Protein AF-A0A4R2P452-F1 (afdb_monomer)

pLDDT: mean 92.56, std 13.45, range [35.94, 98.56]

Radius of gyration: 11.39 Å; Cα contacts (8 Å, |Δi|>4): 75; chains: 1; bounding box: 24×29×27 Å

Secondary structure (DSSP, 8-state):
--HHHHHHHHTTSHHHHHHHTT-SSTHHHHHHHHHTS--GGGHHHHHHHHHHTT----GGGGSPPTTS--

Foldseek 3Di:
DALLVVLQVLLVHQVSQCVLLVHPDSVLSVVCVVVRADDPVCLVSSVVSCVVVVRPDDPVSRDTDPPPPD

Mean predicted aligned error: 3.76 Å

InterPro domains:
  IPR010982 Lambda repressor-like, DNA-binding domain superfamily [G3DSA:1.10.260.40] (1-55)
  IPR059216 2-isopropylmalate synthase, N-terminal carph-isopro domain [NF046037] (4-58)

Solvent-accessible surface area (backbone atoms only — not comparable to full-atom values): 4142 Å² total; per-residue (Å²): 132,40,36,21,45,57,54,31,50,70,46,71,28,49,63,51,36,18,54,63,67,68,42,94,56,42,62,66,49,47,51,20,48,78,72,32,41,70,61,74,94,46,48,65,60,51,51,50,39,25,59,79,68,73,37,97,72,56,81,72,62,74,49,70,70,84,76,80,82,119

Structure (mmCIF, N/CA/C/O backbone):
data_AF-A0A4R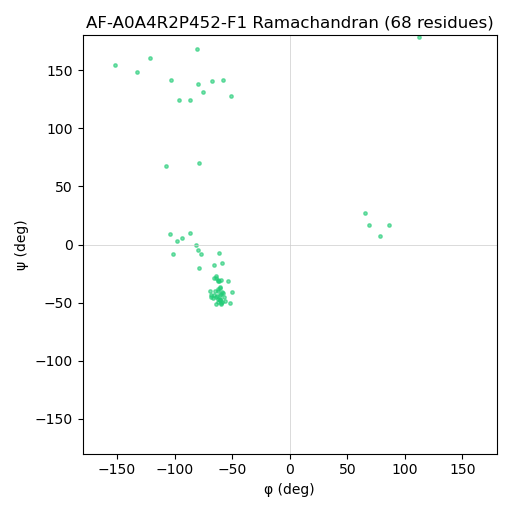2P452-F1
#
_entry.id   AF-A0A4R2P452-F1
#
loop_
_atom_site.group_PDB
_atom_site.id
_atom_site.type_symbol
_atom_site.label_atom_id
_atom_site.label_alt_id
_atom_site.label_comp_id
_atom_site.label_asym_id
_atom_site.label_entity_id
_atom_site.label_seq_id
_atom_site.pdbx_PDB_ins_code
_atom_site.Cartn_x
_atom_site.Cartn_y
_atom_site.Cartn_z
_atom_site.occupancy
_atom_site.B_iso_or_equiv
_atom_site.auth_seq_id
_atom_site.auth_comp_id
_atom_site.auth_asym_id
_atom_site.auth_atom_id
_atom_site.pdbx_PDB_model_num
ATOM 1 N N . MET A 1 1 ? -2.352 13.598 -4.454 1.00 82.12 1 MET A N 1
ATOM 2 C CA . MET A 1 1 ? -2.312 12.228 -3.914 1.00 82.12 1 MET A CA 1
ATOM 3 C C . MET A 1 1 ? -2.830 11.295 -4.989 1.00 82.12 1 MET A C 1
ATOM 5 O O . MET A 1 1 ? -3.927 11.507 -5.481 1.00 82.12 1 MET A O 1
ATOM 9 N N . THR A 1 2 ? -2.014 10.346 -5.420 1.00 94.88 2 THR A N 1
ATOM 10 C CA . THR A 1 2 ? -2.329 9.392 -6.487 1.00 94.88 2 THR A CA 1
ATOM 11 C C . THR A 1 2 ? -3.186 8.235 -5.973 1.00 94.88 2 THR A C 1
ATOM 13 O O . THR A 1 2 ? -3.303 8.027 -4.766 1.00 94.88 2 THR A O 1
ATOM 16 N N . GLN A 1 3 ? -3.740 7.438 -6.888 1.00 95.00 3 GLN A N 1
ATOM 17 C CA . GLN A 1 3 ? -4.445 6.199 -6.550 1.00 95.00 3 GLN A CA 1
ATOM 18 C C . GLN A 1 3 ? -3.600 5.290 -5.646 1.00 95.00 3 GLN A C 1
ATOM 20 O O . GLN A 1 3 ? -4.070 4.832 -4.607 1.00 95.00 3 GLN A O 1
ATOM 25 N N . ALA A 1 4 ? -2.343 5.034 -6.029 1.00 97.25 4 ALA A N 1
ATOM 26 C CA . ALA A 1 4 ? -1.473 4.175 -5.232 1.00 97.25 4 ALA A CA 1
ATOM 27 C C . ALA A 1 4 ? -1.229 4.760 -3.839 1.00 97.25 4 ALA A C 1
ATOM 29 O O . ALA A 1 4 ? -1.235 4.009 -2.874 1.00 97.25 4 ALA A O 1
ATOM 30 N N . GLU A 1 5 ? -1.042 6.076 -3.717 1.00 97.31 5 GLU A N 1
ATOM 31 C CA . GLU A 1 5 ? -0.824 6.722 -2.418 1.00 97.31 5 GLU A CA 1
ATOM 32 C C . GLU A 1 5 ? -2.022 6.552 -1.481 1.00 97.31 5 GLU A C 1
ATOM 34 O O . GLU A 1 5 ? -1.816 6.103 -0.358 1.00 97.31 5 GLU A O 1
ATOM 39 N N . LYS A 1 6 ? 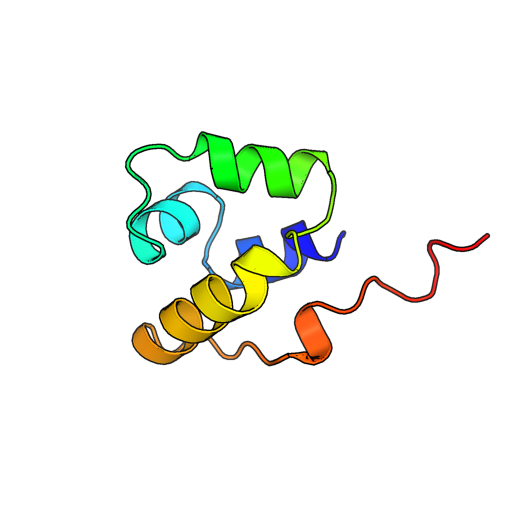-3.255 6.792 -1.956 1.00 97.12 6 LYS A N 1
ATOM 40 C CA . LYS A 1 6 ? -4.482 6.604 -1.154 1.00 97.12 6 LYS A CA 1
ATOM 41 C C . LYS A 1 6 ? -4.588 5.177 -0.615 1.00 97.12 6 LYS A C 1
ATOM 43 O O . LYS A 1 6 ? -4.804 4.958 0.575 1.00 97.12 6 LYS A O 1
ATOM 48 N N . ILE A 1 7 ? -4.382 4.194 -1.492 1.00 97.88 7 ILE A N 1
ATOM 49 C CA . ILE A 1 7 ? -4.464 2.781 -1.117 1.00 97.88 7 ILE A CA 1
ATOM 50 C C . ILE A 1 7 ? -3.326 2.417 -0.155 1.00 97.88 7 ILE A C 1
ATOM 52 O O . ILE A 1 7 ? -3.567 1.796 0.874 1.00 97.88 7 ILE A O 1
ATOM 56 N N . ILE A 1 8 ? -2.087 2.825 -0.437 1.00 98.31 8 ILE A N 1
ATOM 57 C CA . ILE A 1 8 ? -0.934 2.562 0.437 1.00 98.31 8 ILE A CA 1
ATOM 58 C C . ILE A 1 8 ? -1.158 3.154 1.834 1.00 98.31 8 ILE A C 1
ATOM 60 O O . ILE A 1 8 ? -0.842 2.503 2.832 1.00 98.31 8 ILE A O 1
ATOM 64 N N . GLU A 1 9 ? -1.720 4.358 1.926 1.00 98.06 9 GLU A N 1
ATOM 65 C CA . GLU A 1 9 ? -2.067 4.999 3.196 1.00 98.06 9 GLU A CA 1
ATOM 66 C C . GLU A 1 9 ? -3.153 4.236 3.959 1.00 98.06 9 GLU A C 1
ATOM 68 O O . GLU A 1 9 ? -2.998 4.040 5.164 1.00 98.06 9 GLU A O 1
ATOM 73 N N . ALA A 1 10 ? -4.174 3.699 3.283 1.00 98.06 10 ALA A N 1
ATOM 74 C CA . ALA A 1 10 ? -5.183 2.838 3.913 1.00 98.06 10 ALA A CA 1
ATOM 75 C C . ALA A 1 10 ? -4.566 1.571 4.540 1.00 98.06 10 ALA A C 1
ATOM 77 O O . ALA A 1 10 ? -5.023 1.074 5.571 1.00 98.06 10 ALA A O 1
ATOM 78 N N . PHE A 1 11 ? -3.469 1.070 3.966 1.00 98.31 11 PHE A N 1
ATOM 79 C CA . PHE A 1 11 ? -2.688 -0.018 4.555 1.00 98.31 11 PHE A CA 1
ATOM 80 C C . PHE A 1 11 ? -1.732 0.428 5.676 1.00 98.31 11 PHE A C 1
ATOM 82 O O . PHE A 1 11 ? -1.125 -0.427 6.320 1.00 98.31 11 PHE A O 1
ATOM 89 N N . GLY A 1 12 ? -1.606 1.725 5.961 1.00 97.81 12 GLY A N 1
ATOM 90 C CA . GLY A 1 12 ? -0.679 2.276 6.955 1.00 97.81 12 GLY A CA 1
ATOM 91 C C . GLY A 1 12 ? 0.731 2.540 6.416 1.00 97.81 12 GLY A C 1
ATOM 92 O O . GLY A 1 12 ? 1.675 2.670 7.193 1.00 97.81 12 GLY A O 1
ATOM 93 N N . GLY A 1 13 ? 0.899 2.594 5.093 1.00 98.19 13 GLY A N 1
ATOM 94 C CA . GLY A 1 13 ? 2.165 2.878 4.421 1.00 98.19 13 GLY A CA 1
ATOM 95 C C . GLY A 1 13 ? 2.746 1.687 3.654 1.00 98.19 13 GLY A C 1
ATOM 96 O O . GLY A 1 13 ? 2.212 0.578 3.653 1.00 98.19 13 GLY A O 1
ATOM 97 N N . ILE A 1 14 ? 3.892 1.918 3.002 1.00 98.44 14 ILE A N 1
ATOM 98 C CA . ILE A 1 14 ? 4.530 0.957 2.083 1.00 98.44 14 ILE A CA 1
ATOM 99 C C . ILE A 1 14 ? 4.874 -0.360 2.796 1.00 98.44 14 ILE A C 1
ATOM 101 O O . ILE A 1 14 ? 4.518 -1.439 2.321 1.00 98.44 14 ILE A O 1
ATOM 105 N N . SER A 1 15 ? 5.566 -0.287 3.938 1.00 98.06 15 SER A N 1
ATOM 106 C CA . SER A 1 15 ? 6.036 -1.482 4.650 1.00 98.06 15 SER A CA 1
ATOM 107 C C . SER A 1 15 ? 4.889 -2.307 5.254 1.00 98.06 15 SER A C 1
ATOM 109 O O . SER A 1 15 ? 4.902 -3.527 5.077 1.00 98.06 15 SER A O 1
ATOM 111 N N . PRO A 1 16 ? 3.880 -1.708 5.926 1.00 98.25 16 PRO A N 1
ATOM 112 C CA . PRO A 1 16 ? 2.695 -2.448 6.365 1.00 98.25 16 PRO A CA 1
ATOM 113 C C . PRO A 1 16 ? 1.915 -3.099 5.218 1.00 98.25 16 PRO A C 1
ATOM 115 O O . PRO A 1 16 ? 1.549 -4.267 5.336 1.00 98.25 16 PRO A O 1
ATOM 118 N N . MET A 1 17 ? 1.728 -2.398 4.093 1.00 98.56 17 MET A N 1
ATOM 119 C CA . MET A 1 17 ? 1.074 -2.963 2.911 1.00 98.56 17 MET A CA 1
ATOM 120 C C . MET A 1 17 ? 1.828 -4.180 2.375 1.00 98.56 17 MET A C 1
ATOM 122 O O . MET A 1 17 ? 1.236 -5.240 2.206 1.00 98.56 17 MET A O 1
ATOM 126 N N . ALA A 1 18 ? 3.143 -4.063 2.168 1.00 98.44 18 ALA A N 1
ATOM 127 C CA . ALA A 1 18 ? 3.957 -5.159 1.646 1.00 98.44 18 ALA A CA 1
ATOM 128 C C . ALA A 1 18 ? 3.871 -6.415 2.530 1.00 98.44 18 ALA A C 1
ATOM 130 O O . ALA A 1 18 ? 3.713 -7.519 2.015 1.00 98.44 18 ALA A O 1
ATOM 131 N N . ARG A 1 19 ? 3.903 -6.246 3.860 1.00 98.06 19 ARG A N 1
ATOM 132 C CA . ARG A 1 19 ? 3.759 -7.359 4.814 1.00 98.06 19 ARG A CA 1
ATOM 133 C C . ARG A 1 19 ? 2.387 -8.025 4.729 1.00 98.06 19 ARG A C 1
ATOM 135 O O . ARG A 1 19 ? 2.324 -9.248 4.697 1.00 98.06 19 ARG A O 1
ATOM 142 N N . ARG A 1 20 ? 1.313 -7.234 4.667 1.00 97.62 20 ARG A N 1
ATOM 143 C CA . ARG A 1 20 ? -0.072 -7.727 4.545 1.00 97.62 20 ARG A CA 1
ATOM 144 C C . ARG A 1 20 ? -0.331 -8.439 3.213 1.00 97.62 20 ARG A C 1
ATOM 146 O O . ARG A 1 20 ? -1.119 -9.366 3.163 1.00 97.62 20 ARG A O 1
ATOM 153 N N . LEU A 1 21 ? 0.384 -8.060 2.154 1.00 97.56 21 LEU A N 1
ATOM 154 C CA . LEU A 1 21 ? 0.357 -8.751 0.859 1.00 97.56 21 LEU A CA 1
ATOM 155 C C . LEU A 1 21 ? 1.263 -9.995 0.807 1.00 97.56 21 LEU A C 1
ATOM 157 O O . LEU A 1 21 ? 1.378 -10.632 -0.237 1.00 97.56 21 LEU A O 1
ATOM 161 N N . GLY A 1 22 ? 1.974 -10.321 1.891 1.00 96.75 22 GLY A N 1
ATOM 162 C CA . GLY A 1 22 ? 2.926 -11.433 1.919 1.00 96.75 22 GLY A CA 1
ATOM 163 C C . GLY A 1 22 ? 4.183 -11.203 1.071 1.00 96.75 22 GLY A C 1
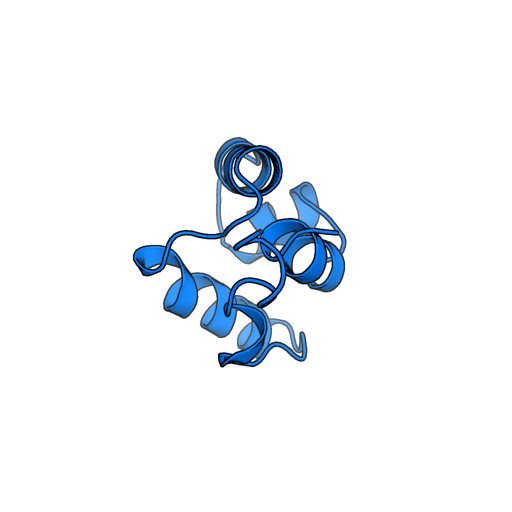ATOM 164 O O . GLY A 1 22 ? 4.909 -12.149 0.762 1.00 96.75 22 GLY A O 1
ATOM 165 N N . HIS A 1 23 ? 4.479 -9.961 0.672 1.00 96.44 23 HIS A N 1
ATOM 166 C CA . HIS A 1 23 ? 5.684 -9.658 -0.100 1.00 96.44 23 HIS A CA 1
ATOM 167 C C . HIS A 1 23 ? 6.910 -9.694 0.815 1.00 96.44 23 HIS A C 1
ATOM 169 O O . HIS A 1 23 ? 6.951 -9.041 1.857 1.00 96.44 23 HIS A O 1
ATOM 175 N N . ARG A 1 24 ? 7.965 -10.398 0.383 1.00 93.12 24 ARG A N 1
ATOM 176 C CA . ARG A 1 24 ? 9.252 -10.432 1.102 1.00 93.12 24 ARG A CA 1
ATOM 177 C C . ARG A 1 24 ? 9.937 -9.058 1.153 1.00 93.12 24 ARG A C 1
ATOM 179 O O . ARG A 1 24 ? 10.668 -8.778 2.099 1.00 93.12 24 ARG A O 1
ATOM 186 N N . HIS A 1 25 ? 9.703 -8.207 0.151 1.00 93.88 25 HIS A N 1
ATOM 187 C CA . HIS A 1 25 ? 10.317 -6.883 0.027 1.00 93.88 25 HIS A CA 1
ATOM 188 C C . HIS A 1 25 ? 9.281 -5.805 -0.308 1.00 93.88 25 HIS A C 1
ATOM 190 O O . HIS A 1 25 ? 8.317 -6.050 -1.029 1.00 93.88 25 HIS A O 1
ATOM 196 N N . ALA A 1 26 ? 9.531 -4.583 0.167 1.00 96.69 26 ALA A N 1
ATOM 197 C CA . ALA A 1 26 ? 8.673 -3.416 -0.044 1.00 96.69 26 ALA A CA 1
ATOM 198 C C . ALA A 1 26 ? 8.798 -2.777 -1.443 1.00 96.69 26 ALA A C 1
ATOM 200 O O . ALA A 1 26 ? 8.007 -1.899 -1.787 1.00 96.69 26 ALA A O 1
ATOM 201 N N . SER A 1 27 ? 9.762 -3.213 -2.263 1.00 97.62 27 SER A N 1
ATOM 202 C CA . SER A 1 27 ? 10.073 -2.613 -3.569 1.00 97.62 27 SER A CA 1
ATOM 203 C C . SER A 1 27 ? 8.909 -2.680 -4.562 1.00 97.62 27 SER A C 1
ATOM 205 O O . SER A 1 27 ? 8.733 -1.765 -5.363 1.00 97.62 27 SER A O 1
ATOM 207 N N . THR A 1 28 ? 8.064 -3.713 -4.487 1.00 97.56 28 THR A N 1
ATOM 208 C CA . THR A 1 28 ? 6.857 -3.814 -5.322 1.00 97.56 28 THR A CA 1
ATOM 209 C C . THR A 1 28 ? 5.884 -2.671 -5.032 1.00 97.56 2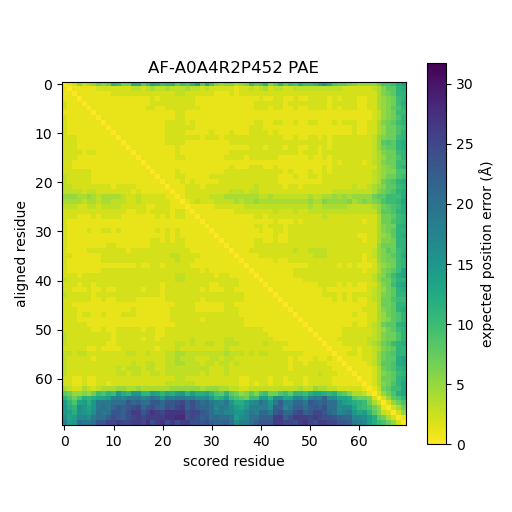8 THR A C 1
ATOM 211 O O . THR A 1 28 ? 5.436 -1.996 -5.961 1.00 97.56 28 THR A O 1
ATOM 214 N N . VAL A 1 29 ? 5.593 -2.435 -3.748 1.00 98.31 29 VAL A N 1
ATOM 215 C CA . VAL A 1 29 ? 4.682 -1.379 -3.286 1.00 98.31 29 VAL A CA 1
ATOM 216 C C . VAL A 1 29 ? 5.297 0.002 -3.510 1.00 98.31 29 VAL A C 1
ATOM 218 O O . VAL A 1 29 ? 4.615 0.912 -3.977 1.00 98.31 29 VAL A O 1
ATOM 221 N N . GLN A 1 30 ? 6.603 0.150 -3.266 1.00 98.38 30 GLN A N 1
ATOM 222 C CA . GLN A 1 30 ? 7.338 1.372 -3.590 1.00 98.38 30 GLN A CA 1
ATOM 223 C C . GLN A 1 30 ? 7.217 1.711 -5.082 1.00 98.38 30 GLN A C 1
ATOM 225 O O . GLN A 1 30 ? 6.871 2.838 -5.426 1.00 98.38 30 GLN A O 1
ATOM 230 N N . GLY A 1 31 ? 7.386 0.724 -5.965 1.00 97.94 31 GLY A N 1
ATOM 231 C CA . GLY A 1 31 ? 7.205 0.928 -7.399 1.00 97.94 31 GLY A CA 1
ATOM 232 C C . GLY A 1 31 ? 5.773 1.328 -7.783 1.00 97.94 31 GLY A C 1
ATOM 233 O O . GLY A 1 31 ? 5.590 2.064 -8.750 1.00 97.94 31 GLY A O 1
ATOM 234 N N . TRP A 1 32 ? 4.741 0.872 -7.059 1.00 97.88 32 TRP A N 1
ATOM 235 C CA . TRP A 1 32 ? 3.364 1.356 -7.267 1.00 97.88 32 TRP A CA 1
ATOM 236 C C . TRP A 1 32 ? 3.227 2.829 -6.905 1.00 97.88 32 TRP A C 1
ATOM 238 O O . TRP A 1 32 ? 2.638 3.580 -7.681 1.00 97.88 32 TRP A O 1
ATOM 248 N N . LYS A 1 33 ? 3.815 3.251 -5.778 1.00 97.25 33 LYS A N 1
ATOM 249 C CA . LYS A 1 33 ? 3.839 4.659 -5.367 1.00 97.25 33 LYS A CA 1
ATOM 250 C C . LYS A 1 33 ? 4.521 5.537 -6.415 1.00 97.25 33 LYS A C 1
ATOM 252 O O . LYS A 1 33 ? 3.939 6.528 -6.833 1.00 97.25 33 LYS A O 1
ATOM 257 N N . GLU A 1 34 ? 5.706 5.144 -6.880 1.00 97.06 34 GLU A N 1
ATOM 258 C CA . GLU A 1 34 ? 6.477 5.889 -7.889 1.00 97.06 34 GLU A CA 1
ATOM 259 C C . GLU A 1 34 ? 5.716 6.038 -9.218 1.00 97.06 34 GLU A C 1
ATOM 261 O O . GLU A 1 34 ? 5.762 7.092 -9.846 1.00 97.06 34 GLU A O 1
ATOM 266 N N . ARG A 1 35 ? 4.965 5.008 -9.635 1.00 95.19 35 ARG A N 1
ATOM 267 C CA . ARG A 1 35 ? 4.098 5.073 -10.828 1.00 95.19 35 ARG A CA 1
ATOM 268 C C . ARG A 1 35 ? 2.776 5.809 -10.582 1.00 95.19 35 ARG A C 1
ATOM 270 O O . ARG A 1 35 ? 2.129 6.241 -11.535 1.00 95.19 35 ARG A O 1
ATOM 277 N N . GLY A 1 36 ? 2.361 5.933 -9.324 1.00 96.38 36 GLY A N 1
ATOM 278 C CA . GLY A 1 36 ? 1.092 6.524 -8.902 1.00 96.38 36 GLY A CA 1
ATOM 279 C C . GLY A 1 36 ? -0.131 5.614 -9.059 1.00 96.38 36 GLY A C 1
ATOM 280 O O . GLY A 1 36 ? -1.257 6.072 -8.871 1.00 96.38 36 GLY A O 1
ATOM 281 N N . P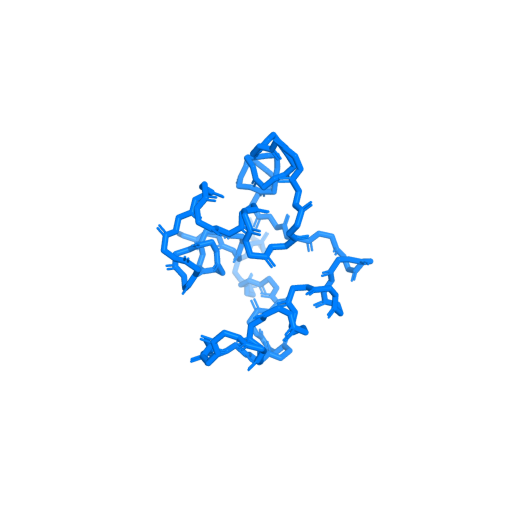HE A 1 37 ? 0.047 4.337 -9.406 1.00 96.75 37 PHE A N 1
ATOM 282 C CA . PHE A 1 37 ? -1.068 3.399 -9.566 1.00 96.75 37 PHE A CA 1
ATOM 283 C C . PHE A 1 37 ? -0.668 1.950 -9.278 1.00 96.75 37 PHE A C 1
ATOM 285 O O . PHE A 1 37 ? 0.491 1.547 -9.441 1.00 96.75 37 PHE A O 1
ATOM 292 N N . ILE A 1 38 ? -1.658 1.149 -8.884 1.00 97.00 38 ILE A N 1
ATOM 293 C CA . ILE A 1 38 ? -1.506 -0.292 -8.683 1.00 97.00 38 ILE A CA 1
ATOM 294 C C . ILE A 1 38 ? -1.978 -1.003 -9.963 1.00 97.00 38 ILE A C 1
ATOM 296 O O . ILE A 1 38 ? -3.109 -0.781 -10.399 1.00 97.00 38 ILE A O 1
ATOM 300 N N . PRO A 1 39 ? -1.154 -1.859 -10.599 1.00 95.94 39 PRO A N 1
ATOM 301 C CA . PRO A 1 39 ? -1.549 -2.570 -11.815 1.00 95.94 39 PRO A CA 1
ATOM 302 C C . PRO A 1 39 ? -2.800 -3.435 -11.617 1.00 95.94 39 PRO A C 1
ATOM 304 O O . PRO A 1 39 ? -2.891 -4.136 -10.615 1.00 95.94 39 PRO A O 1
ATOM 307 N N . VAL A 1 40 ? -3.687 -3.488 -12.618 1.00 95.94 40 VAL A N 1
ATOM 308 C CA . VAL A 1 40 ? -4.974 -4.223 -12.567 1.00 95.94 40 VAL A CA 1
ATOM 309 C C . VAL A 1 40 ? -4.830 -5.671 -12.094 1.00 95.94 40 VAL A C 1
ATOM 311 O O . VAL A 1 40 ? -5.578 -6.132 -11.239 1.00 95.94 40 VAL A O 1
ATOM 314 N N . ARG A 1 41 ? -3.787 -6.376 -12.552 1.00 96.50 41 ARG A N 1
ATOM 315 C CA . ARG A 1 41 ? -3.490 -7.759 -12.127 1.00 96.50 41 ARG A CA 1
ATOM 316 C C . ARG A 1 41 ? -3.265 -7.934 -10.615 1.00 96.50 41 ARG A C 1
ATOM 318 O O . ARG A 1 41 ? -3.232 -9.060 -10.141 1.00 96.50 41 ARG A O 1
ATOM 325 N N . ARG A 1 42 ? -3.039 -6.842 -9.879 1.00 97.44 42 ARG A N 1
ATOM 326 C CA . ARG A 1 42 ? -2.826 -6.809 -8.425 1.00 97.44 42 ARG A CA 1
ATOM 327 C C . ARG A 1 42 ? -4.070 -6.362 -7.657 1.00 97.44 42 ARG A C 1
ATOM 329 O O . ARG A 1 42 ? -4.068 -6.459 -6.440 1.00 97.44 42 ARG A O 1
ATOM 336 N N . HIS A 1 43 ? -5.128 -5.892 -8.324 1.00 97.44 43 HIS A N 1
ATOM 337 C CA . HIS A 1 43 ? -6.329 -5.380 -7.646 1.00 97.44 43 HIS A CA 1
ATOM 338 C C . HIS A 1 43 ? -6.987 -6.452 -6.780 1.00 97.44 43 HIS A C 1
ATOM 340 O O . HIS A 1 43 ? -7.251 -6.208 -5.610 1.00 97.44 43 HIS A O 1
ATOM 346 N N . VAL A 1 44 ? -7.159 -7.665 -7.316 1.00 97.69 44 VAL A N 1
ATOM 347 C CA . VAL A 1 44 ? -7.746 -8.794 -6.573 1.00 97.69 44 VAL A CA 1
ATOM 348 C C . VAL A 1 44 ? -6.912 -9.152 -5.340 1.00 97.69 44 VAL A C 1
ATOM 350 O O . VAL A 1 44 ? -7.464 -9.360 -4.264 1.00 97.69 44 VAL A O 1
ATOM 353 N N . GLU A 1 45 ? -5.585 -9.182 -5.478 1.00 97.88 45 GLU A N 1
ATOM 354 C CA . GLU A 1 45 ? -4.648 -9.457 -4.379 1.00 97.88 45 GLU A CA 1
ATOM 355 C C . GLU A 1 45 ? -4.780 -8.408 -3.264 1.00 97.88 45 GLU A C 1
ATOM 357 O O . GLU A 1 45 ? -4.940 -8.752 -2.095 1.00 97.88 45 GLU A O 1
ATOM 362 N N . VAL A 1 46 ? -4.792 -7.123 -3.632 1.00 98.25 46 VAL A N 1
ATOM 363 C CA . VAL A 1 46 ? -4.896 -6.016 -2.674 1.00 98.25 46 VAL A CA 1
ATOM 364 C C . VAL A 1 46 ? -6.268 -5.974 -2.003 1.00 98.25 46 VAL A C 1
ATOM 366 O O . VAL A 1 46 ? -6.333 -5.817 -0.788 1.00 98.25 46 VAL A O 1
ATOM 369 N N . LEU A 1 47 ? -7.358 -6.161 -2.753 1.00 98.38 47 LEU A N 1
ATOM 370 C CA . LEU A 1 47 ? -8.714 -6.221 -2.196 1.00 98.38 47 LEU A CA 1
ATOM 371 C C . LEU A 1 47 ? -8.884 -7.402 -1.236 1.00 98.38 47 LEU A C 1
ATOM 373 O O . LEU A 1 47 ? -9.530 -7.266 -0.200 1.00 98.38 47 LEU A O 1
ATOM 377 N N . THR A 1 48 ? -8.286 -8.551 -1.552 1.00 98.25 48 THR A N 1
ATOM 378 C CA . THR A 1 48 ? -8.334 -9.730 -0.677 1.00 98.25 48 THR A CA 1
ATOM 379 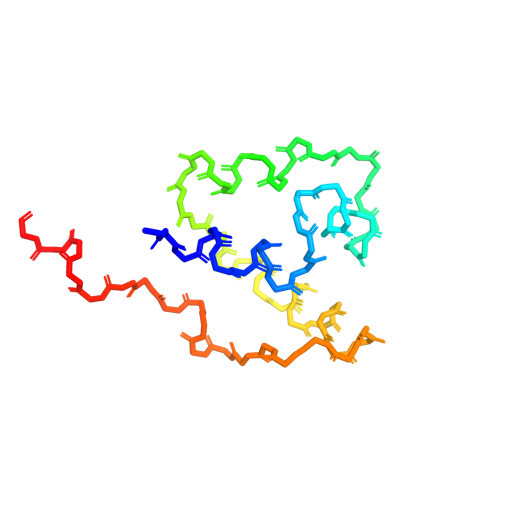C C . THR A 1 48 ? -7.622 -9.442 0.642 1.00 98.25 48 THR A C 1
ATOM 381 O O . THR A 1 48 ? -8.242 -9.564 1.696 1.00 98.25 48 THR A O 1
ATOM 384 N N . ALA A 1 49 ? -6.384 -8.939 0.592 1.00 98.19 49 ALA A N 1
ATOM 385 C CA . ALA A 1 49 ? -5.640 -8.563 1.794 1.00 98.19 49 ALA A CA 1
ATOM 386 C C . ALA A 1 49 ? -6.351 -7.457 2.595 1.00 98.19 49 ALA A C 1
ATOM 388 O O . ALA A 1 49 ? -6.354 -7.471 3.825 1.00 98.19 49 ALA A O 1
ATOM 389 N N . ALA A 1 50 ? -6.994 -6.502 1.919 1.00 98.25 50 ALA A N 1
ATOM 390 C CA . ALA A 1 50 ? -7.778 -5.468 2.583 1.00 98.25 50 ALA A CA 1
ATOM 391 C C . ALA A 1 50 ? -8.924 -6.071 3.404 1.00 98.25 50 ALA A C 1
ATOM 393 O O . ALA A 1 50 ? -9.063 -5.760 4.586 1.00 98.25 50 ALA A O 1
ATOM 394 N N . ARG A 1 51 ? -9.687 -6.997 2.811 1.00 98.06 51 ARG A N 1
ATOM 395 C CA . ARG A 1 51 ? -10.784 -7.700 3.490 1.00 98.06 51 ARG A CA 1
ATOM 396 C C . ARG A 1 51 ? -10.293 -8.543 4.666 1.00 98.06 51 ARG A C 1
ATOM 398 O O . ARG A 1 51 ? -10.894 -8.479 5.733 1.00 98.06 51 ARG A O 1
ATOM 405 N N . GLU A 1 52 ? -9.200 -9.285 4.497 1.00 98.19 52 GLU A N 1
ATOM 406 C CA . GLU A 1 52 ? -8.601 -10.114 5.557 1.00 98.19 52 GLU A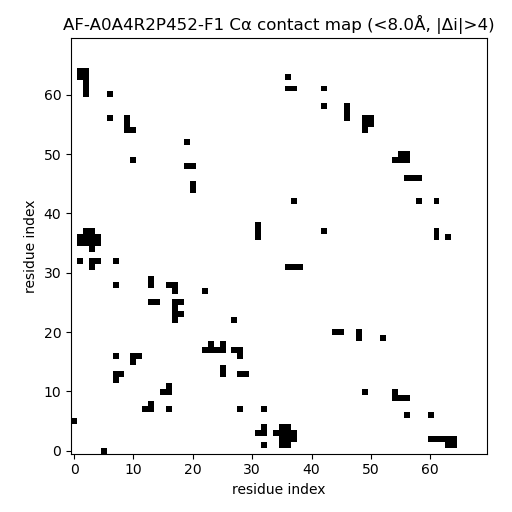 CA 1
ATOM 407 C C . GLU A 1 52 ? -8.120 -9.289 6.759 1.00 98.19 52 GLU A C 1
ATOM 409 O O . GLU A 1 52 ? -8.156 -9.759 7.895 1.00 98.19 52 GLU A O 1
ATOM 414 N N . HIS A 1 53 ? -7.707 -8.041 6.525 1.00 97.31 53 HIS A N 1
ATOM 415 C CA . HIS A 1 53 ? -7.197 -7.141 7.558 1.00 97.31 53 HIS A CA 1
ATOM 416 C C . HIS A 1 53 ? -8.187 -6.050 7.995 1.00 97.31 53 HIS A C 1
ATOM 418 O O . HIS A 1 53 ? -7.794 -5.145 8.731 1.00 97.31 53 HIS A O 1
ATOM 424 N N . GLY A 1 54 ? -9.452 -6.115 7.562 1.00 97.62 54 GLY A N 1
ATOM 425 C CA . GLY A 1 54 ? -10.489 -5.150 7.945 1.00 97.62 54 GLY A CA 1
ATOM 426 C C . GLY A 1 54 ? -10.251 -3.724 7.432 1.00 97.62 54 GLY A C 1
ATOM 427 O O . GLY A 1 54 ? -10.694 -2.763 8.054 1.00 97.62 54 GLY A O 1
ATOM 428 N N . ILE A 1 55 ? -9.532 -3.572 6.319 1.00 98.00 55 ILE A N 1
ATOM 429 C CA . ILE A 1 55 ? -9.271 -2.284 5.672 1.00 98.00 55 ILE A CA 1
ATOM 430 C C . ILE A 1 55 ? -10.443 -1.984 4.723 1.00 98.00 55 ILE A C 1
ATOM 432 O O . ILE A 1 55 ? -10.725 -2.809 3.848 1.00 98.00 55 ILE A O 1
ATOM 436 N N . PRO A 1 56 ? -11.124 -0.831 4.855 1.00 96.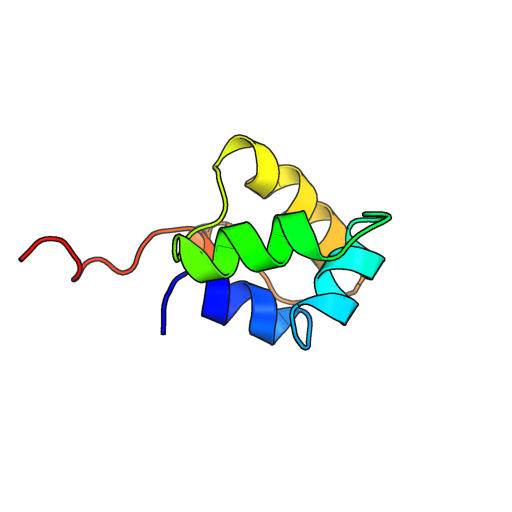19 56 PRO A N 1
ATOM 437 C CA . PRO A 1 56 ? -12.310 -0.507 4.068 1.00 96.19 56 PRO A CA 1
ATOM 438 C C . PRO A 1 56 ? -11.928 -0.029 2.659 1.00 96.19 56 PRO A C 1
ATOM 440 O O . PRO A 1 56 ? -12.068 1.147 2.345 1.00 96.19 56 PRO A O 1
ATOM 443 N N . LEU A 1 57 ? -11.430 -0.940 1.822 1.00 96.75 57 LEU A N 1
ATOM 444 C CA . LEU A 1 57 ? -11.183 -0.689 0.401 1.00 96.75 57 LEU A CA 1
ATOM 445 C C . LEU A 1 57 ? -12.263 -1.327 -0.464 1.00 96.75 57 LEU A C 1
ATOM 447 O O . LEU A 1 57 ? -12.707 -2.449 -0.207 1.00 96.75 57 LEU A O 1
ATOM 451 N N . GLN A 1 58 ? -12.639 -0.610 -1.512 1.00 96.19 58 GLN A N 1
ATOM 452 C CA . GLN A 1 58 ? -13.602 -1.008 -2.523 1.00 96.19 58 GLN A CA 1
ATOM 453 C C . GLN A 1 58 ? -12.951 -0.996 -3.916 1.00 96.19 58 GLN A C 1
ATOM 455 O O . GLN A 1 58 ? -11.906 -0.369 -4.115 1.00 96.19 58 GLN A O 1
ATOM 460 N N . PRO A 1 59 ? -13.527 -1.696 -4.910 1.00 95.31 59 PRO A N 1
ATOM 461 C CA . PRO A 1 59 ? -13.025 -1.660 -6.284 1.00 95.31 59 PRO A CA 1
ATOM 462 C C . PRO A 1 59 ? -12.888 -0.240 -6.851 1.00 95.31 59 PRO A C 1
ATOM 464 O O . PRO A 1 59 ? -11.974 0.024 -7.631 1.00 95.31 59 PRO A O 1
ATOM 467 N N . GLU A 1 60 ? -13.749 0.685 -6.427 1.00 94.56 60 GLU A N 1
ATOM 468 C CA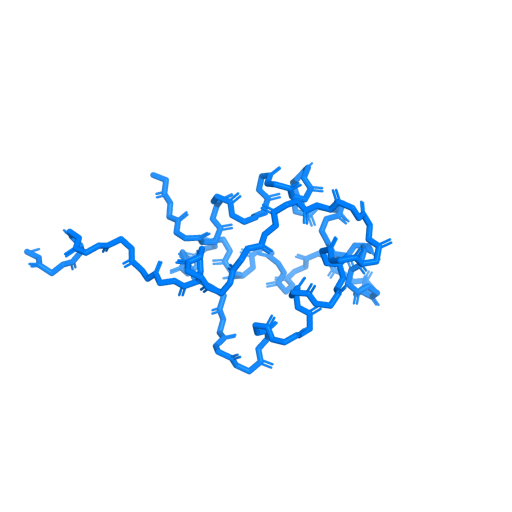 . GLU A 1 60 ? -13.765 2.075 -6.879 1.00 94.56 60 GLU A CA 1
ATOM 469 C C . GLU A 1 60 ? -12.494 2.847 -6.505 1.00 94.56 60 GLU A C 1
ATOM 471 O O . GLU A 1 60 ? -12.084 3.743 -7.245 1.00 94.56 60 GLU A O 1
ATOM 476 N N . ASP A 1 61 ? -11.818 2.454 -5.421 1.00 94.62 61 ASP A N 1
ATOM 477 C CA . ASP A 1 61 ? -10.557 3.064 -4.985 1.00 94.62 61 ASP A CA 1
ATOM 478 C C . ASP A 1 61 ? -9.415 2.828 -5.989 1.00 94.62 61 ASP A C 1
ATOM 480 O O . ASP A 1 61 ? -8.402 3.530 -5.975 1.00 94.62 61 ASP A O 1
ATOM 484 N N . PHE A 1 62 ? -9.571 1.847 -6.886 1.00 94.38 62 PHE A N 1
ATOM 485 C CA . PHE A 1 62 ? -8.620 1.519 -7.948 1.00 94.38 62 PHE A CA 1
ATOM 486 C C . PHE A 1 62 ? -8.928 2.207 -9.278 1.00 94.38 62 PHE A C 1
ATOM 488 O O . PHE A 1 62 ? -8.246 1.948 -10.278 1.00 94.38 62 PHE A O 1
ATOM 495 N N . PHE A 1 63 ? -9.916 3.098 -9.329 1.00 89.31 63 PHE A N 1
ATOM 496 C CA . PHE A 1 63 ? -10.050 4.003 -10.460 1.00 89.31 63 PHE A CA 1
ATOM 497 C C . PHE A 1 63 ? -9.061 5.157 -10.301 1.00 89.31 63 PHE A C 1
ATOM 499 O O . PHE A 1 63 ? -8.785 5.636 -9.204 1.00 89.31 63 PHE A O 1
ATOM 506 N N . LEU A 1 64 ? -8.407 5.538 -11.397 1.00 79.00 64 LEU A N 1
ATOM 507 C CA . LEU A 1 64 ? -7.539 6.711 -11.388 1.00 79.00 64 LEU A CA 1
ATOM 508 C C . LEU A 1 64 ? -8.421 7.947 -11.212 1.00 79.00 64 LEU A C 1
ATOM 510 O O . LEU A 1 64 ? -9.501 8.010 -11.804 1.00 79.00 64 LEU A O 1
ATOM 514 N N . ASP A 1 65 ? -7.957 8.916 -10.420 1.00 64.94 65 ASP A N 1
ATOM 515 C CA . ASP A 1 65 ? -8.635 10.208 -10.318 1.00 64.94 65 ASP A CA 1
ATOM 516 C C . ASP A 1 65 ? -8.859 10.757 -11.735 1.00 64.94 65 ASP A C 1
ATOM 518 O O . ASP A 1 65 ? -7.931 10.810 -12.551 1.00 64.94 65 ASP A O 1
ATOM 522 N N . LYS A 1 66 ? -10.113 11.124 -12.026 1.00 51.91 66 LYS A N 1
ATOM 523 C CA . LYS A 1 66 ? -10.596 11.519 -13.359 1.00 51.91 66 LYS A CA 1
ATOM 524 C C . LYS A 1 66 ? -9.898 12.761 -13.938 1.00 51.91 66 LYS A C 1
ATOM 526 O O . LYS A 1 66 ? -10.073 13.045 -15.116 1.00 51.91 66 LYS A O 1
ATOM 531 N N . ASP A 1 67 ? -9.062 13.436 -13.154 1.00 52.88 67 ASP A N 1
ATOM 532 C CA . ASP A 1 67 ? -8.467 14.732 -13.486 1.00 52.88 67 ASP A CA 1
ATOM 533 C C . ASP A 1 67 ? -7.037 14.657 -14.046 1.00 52.88 67 ASP A C 1
ATOM 535 O O . ASP A 1 67 ? -6.434 15.687 -14.330 1.00 52.88 67 ASP A O 1
ATOM 539 N N . ARG A 1 68 ? -6.464 13.460 -14.248 1.00 52.62 68 ARG A N 1
ATOM 540 C CA . ARG A 1 68 ? -5.136 13.323 -14.889 1.00 52.62 68 ARG A CA 1
ATOM 541 C C . ARG A 1 68 ? -5.186 13.268 -16.424 1.00 52.62 68 ARG A C 1
ATOM 543 O O . ARG A 1 68 ? -4.181 12.956 -17.057 1.00 52.62 68 ARG A O 1
ATOM 550 N N . ALA A 1 69 ? -6.349 13.556 -17.005 1.00 45.75 69 ALA A N 1
ATOM 551 C CA . ALA A 1 69 ? -6.547 13.787 -18.431 1.00 45.75 69 ALA A CA 1
ATOM 552 C C . ALA A 1 69 ? -6.806 15.285 -18.674 1.00 45.75 69 ALA A C 1
ATOM 554 O O . ALA A 1 69 ? -7.915 15.681 -19.022 1.00 45.75 69 ALA A O 1
ATOM 555 N N . ALA A 1 70 ? -5.786 16.107 -18.438 1.00 35.94 70 ALA A N 1
ATOM 556 C CA . ALA A 1 70 ? -5.708 17.493 -18.889 1.00 35.94 70 ALA A CA 1
ATOM 557 C C . ALA A 1 70 ? -4.260 17.797 -19.283 1.00 35.94 70 ALA A C 1
ATOM 559 O O . ALA A 1 70 ? -3.355 17.399 -18.511 1.00 35.94 70 ALA A O 1
#

Organism: NCBI:txid1188247

Nearest PDB structures (foldseek):
  2jcg-assembly1_A-2  TM=4.760E-01  e=6.648E+00  Priestia megaterium
  2kei-assembly1_A  TM=4.954E-01  e=8.023E+00  Escherichia coli K-12
  1vpw-assembly1_A-2  TM=4.750E-01  e=9.094E+00  Escherichia coli

Sequence (70 aa):
MTQAEKIIEAFGGISPMARRLGHRHASTVQGWKERGFIPVRRHVEVLTAAREHGIPLQPEDFFLDKDRAA